Protein AF-A0A0B1SL90-F1 (afdb_monomer)

pLDDT: mean 96.14, std 2.33, range [87.25, 98.69]

Mean predicted aligned error: 3.22 Å

Solvent-accessible surface area (backbone atoms only — not comparable to full-atom values): 6788 Å² total; per-residue (Å²): 141,87,86,86,74,75,87,79,82,75,53,73,67,56,33,58,52,51,54,52,52,52,50,61,54,34,48,80,72,73,51,75,90,78,56,68,66,58,25,56,49,57,62,56,42,68,78,49,56,69,60,53,48,61,57,31,48,80,72,76,42,83,84,81,89,86,87,86,88,77,60,79,95,44,47,70,59,49,59,52,49,52,42,51,48,53,50,50,50,41,50,75,72,64,50,88,66,90,70,92,68,84,86,132

Foldseek 3Di:
DDDDQDDDDDDPVRRVVVVVVVVVVCVVVVHDDPDNVVNVVVVVCVVVVVVVQVVCVVVVHHDDDDDDDDDPVCVVVCLVVVLVVVQVVCVVVPNPDGDDRDDD

InterPro domains:
  IPR004113 FAD-binding oxidoreductase/transferase, type 4, C-terminal [PF02913] (2-90)
  IPR016164 FAD-linked oxidase-like, C-terminal [SSF55103] (6-89)
  IPR025650 Alkyldihydroxyacetonephosphate synthase [PTHR46568] (1-104)

Sequence (104 aa):
MCAATCVFEGTAEEVANEERRLYALAENYKGIVGGEENGKYGYRLTFAIAYLRDLGMEYGVLGESFETSVPWDKVLNLCRNVKQLIKRQAKALGVQYPVLSSCR

Structure (mmCIF, N/CA/C/O backbone):
data_AF-A0A0B1SL90-F1
#
_entry.id   AF-A0A0B1SL90-F1
#
loop_
_atom_site.group_PDB
_atom_site.id
_atom_site.type_symbol
_atom_site.label_atom_id
_atom_site.label_alt_id
_atom_site.label_comp_id
_atom_site.label_asym_id
_atom_site.label_entity_id
_atom_site.label_seq_id
_atom_site.pdbx_PDB_ins_code
_atom_site.Cartn_x
_atom_site.Cartn_y
_atom_site.Cartn_z
_atom_site.occupancy
_atom_site.B_iso_or_equiv
_atom_site.auth_seq_id
_atom_site.auth_comp_id
_atom_site.auth_asym_id
_atom_site.auth_atom_id
_atom_site.pdbx_PDB_model_num
ATOM 1 N N . MET A 1 1 ? -9.357 6.257 -4.235 1.00 87.25 1 MET A N 1
ATOM 2 C CA . MET A 1 1 ? -8.072 6.401 -4.946 1.00 87.25 1 MET A CA 1
ATOM 3 C C . MET A 1 1 ? -7.016 5.636 -4.164 1.00 87.25 1 MET A C 1
ATOM 5 O O . MET A 1 1 ? -7.081 5.650 -2.940 1.00 87.25 1 MET A O 1
ATOM 9 N N . CYS A 1 2 ? -6.120 4.931 -4.847 1.00 94.56 2 CYS A N 1
ATOM 10 C CA . CYS A 1 2 ? -4.966 4.234 -4.273 1.00 94.56 2 CYS A CA 1
ATOM 11 C C . CYS A 1 2 ? -3.731 4.559 -5.120 1.00 94.56 2 CYS A C 1
ATOM 13 O O . CYS A 1 2 ? -3.881 4.995 -6.260 1.00 94.56 2 CYS A O 1
ATOM 15 N N . ALA A 1 3 ? -2.540 4.353 -4.565 1.00 95.19 3 ALA A N 1
ATOM 16 C CA . ALA A 1 3 ? -1.276 4.577 -5.253 1.00 95.19 3 ALA A CA 1
ATOM 17 C C . ALA A 1 3 ? -0.397 3.329 -5.144 1.00 95.19 3 ALA A C 1
ATOM 19 O O . ALA A 1 3 ? -0.453 2.623 -4.137 1.00 95.19 3 ALA A O 1
ATOM 20 N N . ALA A 1 4 ? 0.409 3.089 -6.174 1.00 95.88 4 ALA A N 1
ATOM 21 C CA . ALA A 1 4 ? 1.472 2.097 -6.175 1.00 95.88 4 ALA A CA 1
ATOM 22 C C . ALA A 1 4 ? 2.798 2.831 -6.392 1.00 95.88 4 ALA A C 1
ATOM 24 O O . ALA A 1 4 ? 2.929 3.605 -7.338 1.00 95.88 4 ALA A O 1
ATOM 25 N N . THR A 1 5 ? 3.756 2.621 -5.494 1.00 95.94 5 THR A N 1
ATOM 26 C CA . THR A 1 5 ? 5.133 3.095 -5.660 1.00 95.94 5 THR A CA 1
ATOM 27 C C . THR A 1 5 ? 5.962 1.958 -6.230 1.00 95.94 5 THR A C 1
ATOM 29 O O . THR A 1 5 ? 5.944 0.860 -5.676 1.00 95.94 5 THR A O 1
ATOM 32 N N . CYS A 1 6 ? 6.685 2.219 -7.314 1.00 95.19 6 CYS A N 1
ATOM 33 C CA . CYS A 1 6 ? 7.485 1.220 -8.014 1.00 95.19 6 CYS A CA 1
ATOM 34 C C . CYS A 1 6 ? 8.955 1.640 -8.010 1.00 95.19 6 CYS A C 1
ATOM 36 O O . CYS A 1 6 ? 9.260 2.823 -8.156 1.00 95.19 6 CYS A O 1
ATOM 38 N N . VAL A 1 7 ? 9.846 0.666 -7.847 1.00 95.94 7 VAL A N 1
ATOM 39 C CA . VAL A 1 7 ? 11.289 0.799 -8.060 1.00 95.94 7 VAL A CA 1
ATOM 40 C C . VAL A 1 7 ? 11.685 -0.223 -9.108 1.00 95.94 7 VAL A C 1
ATOM 42 O O . VAL A 1 7 ? 11.227 -1.365 -9.076 1.00 95.94 7 VAL A O 1
ATOM 45 N N . PHE A 1 8 ? 12.518 0.223 -10.037 1.00 96.25 8 PHE A N 1
ATOM 46 C CA . PHE A 1 8 ? 13.085 -0.582 -11.103 1.00 96.25 8 PHE A CA 1
ATOM 47 C C . PHE A 1 8 ? 14.603 -0.549 -10.940 1.00 96.25 8 PHE A C 1
ATOM 49 O O . PHE A 1 8 ? 15.186 0.524 -10.790 1.00 96.25 8 PHE A O 1
ATOM 56 N N . GLU A 1 9 ? 15.233 -1.718 -10.957 1.00 97.00 9 GLU A N 1
ATOM 57 C CA . GLU A 1 9 ? 16.675 -1.882 -10.778 1.00 97.00 9 GLU A CA 1
ATOM 58 C C . GLU A 1 9 ? 17.197 -2.843 -11.848 1.00 97.00 9 GLU A C 1
ATOM 60 O O . GLU A 1 9 ? 16.535 -3.827 -12.179 1.00 97.00 9 GLU A O 1
ATOM 65 N N . GLY A 1 10 ? 18.367 -2.542 -12.412 1.00 97.88 1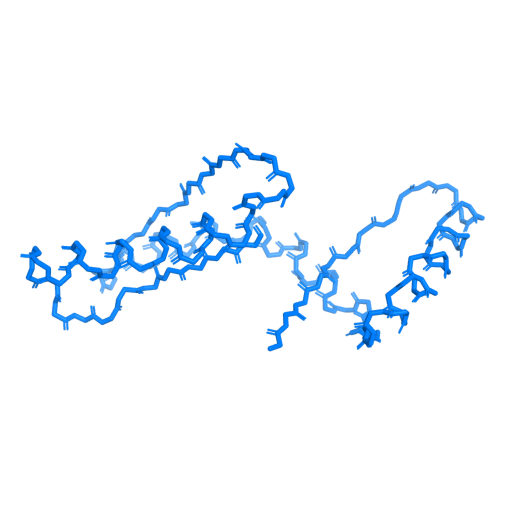0 GLY A N 1
ATOM 66 C CA . GLY A 1 10 ? 18.951 -3.280 -13.531 1.00 97.88 10 GLY A CA 1
ATOM 67 C C . GLY A 1 10 ? 19.790 -2.369 -14.423 1.00 97.88 10 GLY A C 1
ATOM 68 O O . GLY A 1 10 ? 20.192 -1.275 -14.019 1.00 97.88 10 GLY A O 1
ATOM 69 N N . THR A 1 11 ? 20.051 -2.805 -15.651 1.00 98.44 11 THR A N 1
ATOM 70 C CA . THR A 1 11 ? 20.636 -1.938 -16.681 1.00 98.44 11 THR A CA 1
ATOM 71 C C . THR A 1 11 ? 19.641 -0.860 -17.119 1.00 98.44 11 THR A C 1
ATOM 73 O O . THR A 1 11 ? 18.426 -1.011 -16.987 1.00 98.44 11 THR A O 1
ATOM 76 N N . ALA A 1 12 ? 20.146 0.239 -17.686 1.00 98.06 12 ALA A N 1
ATOM 77 C CA . ALA A 1 12 ? 19.292 1.325 -18.172 1.00 98.06 12 ALA A CA 1
ATOM 78 C C . ALA A 1 12 ? 18.267 0.852 -19.223 1.00 98.06 12 ALA A C 1
ATOM 80 O O . ALA A 1 12 ? 17.139 1.340 -19.250 1.00 98.06 12 ALA A O 1
ATOM 81 N N . GLU A 1 13 ? 18.645 -0.114 -20.065 1.00 98.25 13 GLU A N 1
ATOM 82 C CA . GLU A 1 13 ? 17.760 -0.682 -21.083 1.00 98.25 13 GLU A CA 1
ATOM 83 C C . GLU A 1 13 ? 16.648 -1.541 -20.463 1.00 98.25 13 GLU A C 1
ATOM 85 O O . GLU A 1 13 ? 15.480 -1.382 -20.825 1.00 98.25 13 GLU A O 1
ATOM 90 N N . GLU A 1 14 ? 16.982 -2.399 -19.493 1.00 98.12 14 GLU A N 1
ATOM 91 C CA . GLU A 1 14 ? 16.002 -3.222 -18.770 1.00 98.12 14 GLU A CA 1
ATOM 92 C C . GLU A 1 14 ? 14.995 -2.352 -18.018 1.00 98.12 14 GLU A C 1
ATOM 94 O O . GLU A 1 14 ? 13.789 -2.541 -18.171 1.00 98.12 14 GLU A O 1
ATOM 99 N N . VAL A 1 15 ? 15.480 -1.355 -17.271 1.00 98.19 15 VAL A N 1
ATOM 100 C CA . VAL A 1 15 ? 14.631 -0.422 -16.519 1.00 98.19 15 VAL A CA 1
ATOM 101 C C . VAL A 1 15 ? 13.674 0.317 -17.454 1.00 98.19 15 VAL A C 1
ATOM 103 O O . VAL A 1 15 ? 12.467 0.312 -17.218 1.00 98.19 15 VAL A O 1
ATOM 106 N N . ALA A 1 16 ? 14.177 0.884 -18.556 1.00 97.62 16 ALA A N 1
ATOM 107 C CA . ALA A 1 16 ? 13.342 1.605 -19.516 1.00 97.62 16 ALA A CA 1
ATOM 108 C C . ALA A 1 16 ? 12.295 0.699 -20.189 1.00 97.62 16 ALA A C 1
ATOM 110 O O . ALA A 1 16 ? 11.210 1.155 -20.563 1.00 97.62 16 ALA A O 1
ATOM 111 N N . ASN A 1 17 ? 12.611 -0.584 -20.383 1.00 97.94 17 ASN A N 1
ATOM 112 C CA . ASN A 1 17 ? 11.680 -1.548 -20.955 1.00 97.94 17 ASN A CA 1
ATOM 113 C C . ASN A 1 17 ? 10.591 -1.966 -19.954 1.00 97.94 17 ASN A C 1
ATOM 115 O O . ASN A 1 17 ? 9.410 -1.964 -20.309 1.00 97.94 17 ASN A O 1
ATOM 119 N N . GLU A 1 18 ? 10.961 -2.280 -18.712 1.00 97.81 18 GLU A N 1
ATOM 120 C CA . GLU A 1 18 ? 10.019 -2.703 -17.669 1.00 97.81 18 GLU A CA 1
ATOM 121 C C . GLU A 1 18 ? 9.111 -1.562 -17.192 1.00 97.81 18 GLU A C 1
ATOM 123 O O . GLU A 1 18 ? 7.909 -1.770 -17.021 1.00 97.81 18 GLU A O 1
ATOM 128 N N . GLU A 1 19 ? 9.628 -0.335 -17.081 1.00 96.94 19 GLU A N 1
ATOM 129 C CA . GLU A 1 19 ? 8.817 0.848 -16.768 1.00 96.94 19 GLU A CA 1
ATOM 130 C C . GLU A 1 19 ? 7.720 1.061 -17.822 1.00 96.94 19 GLU A C 1
ATOM 132 O O . GLU A 1 19 ? 6.535 1.182 -17.493 1.00 96.94 19 GLU A O 1
ATOM 137 N N . ARG A 1 20 ? 8.088 1.007 -19.110 1.00 96.88 20 ARG A N 1
ATOM 138 C CA . ARG A 1 20 ? 7.137 1.147 -20.223 1.00 96.88 20 ARG A CA 1
ATOM 139 C C . ARG A 1 20 ? 6.062 0.061 -20.196 1.00 96.88 20 ARG A C 1
ATOM 141 O O . ARG A 1 20 ? 4.888 0.356 -20.419 1.00 96.88 20 ARG A O 1
ATOM 148 N N . ARG A 1 21 ? 6.451 -1.191 -19.929 1.00 97.38 21 ARG A N 1
ATOM 149 C CA . ARG A 1 21 ? 5.519 -2.327 -19.822 1.00 97.38 21 ARG A CA 1
ATOM 150 C C . ARG A 1 21 ? 4.543 -2.143 -18.666 1.00 97.38 21 ARG A C 1
ATOM 152 O O . ARG A 1 21 ? 3.344 -2.354 -18.853 1.00 97.38 21 ARG A O 1
ATOM 159 N N . LEU A 1 22 ? 5.031 -1.725 -17.498 1.00 96.69 22 LEU A N 1
ATOM 160 C CA . LEU A 1 22 ? 4.183 -1.517 -16.329 1.00 96.69 22 LEU A CA 1
ATOM 161 C C . LEU A 1 22 ? 3.182 -0.377 -16.549 1.00 96.69 22 LEU A C 1
ATOM 163 O O . LEU A 1 22 ? 2.013 -0.530 -16.201 1.00 96.69 22 LEU A O 1
ATOM 167 N N . TYR A 1 23 ? 3.602 0.739 -17.151 1.00 95.75 23 TYR A N 1
ATOM 168 C CA . TYR A 1 23 ? 2.698 1.858 -17.437 1.00 95.75 23 TYR A CA 1
ATOM 169 C C . TYR A 1 23 ? 1.621 1.490 -18.457 1.00 95.75 23 TYR A C 1
ATOM 171 O O . TYR A 1 23 ? 0.447 1.754 -18.205 1.00 95.75 23 TYR A O 1
ATOM 179 N N . ALA A 1 24 ? 1.978 0.782 -19.533 1.00 96.44 24 ALA A N 1
ATOM 180 C CA . ALA A 1 24 ? 0.994 0.274 -20.489 1.00 96.44 24 ALA A CA 1
ATOM 181 C C . ALA A 1 24 ? -0.014 -0.686 -19.825 1.00 96.44 24 ALA A C 1
ATOM 183 O O . ALA A 1 24 ? -1.210 -0.653 -20.116 1.00 96.44 24 ALA A O 1
ATOM 184 N N . LEU A 1 25 ? 0.440 -1.529 -18.888 1.00 97.12 25 LEU A N 1
ATOM 185 C CA . LEU A 1 25 ? -0.458 -2.373 -18.102 1.00 97.12 25 LEU A CA 1
ATOM 186 C C . LEU A 1 25 ? -1.372 -1.535 -17.199 1.00 97.12 25 LEU A C 1
ATOM 188 O O . LEU A 1 25 ? -2.568 -1.808 -17.133 1.00 97.12 25 LEU A O 1
ATOM 192 N N . ALA A 1 26 ? -0.831 -0.52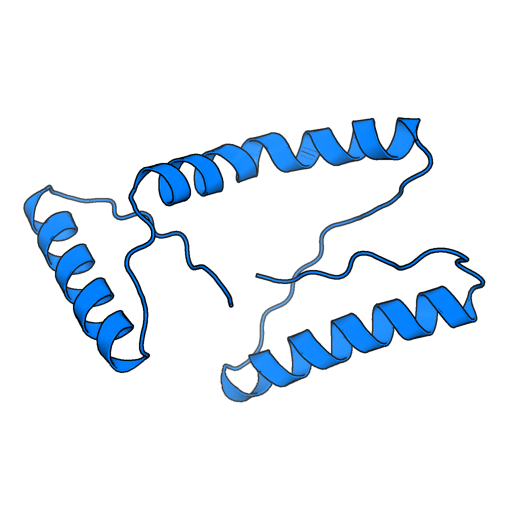7 -16.514 1.00 96.50 26 ALA A N 1
ATOM 193 C CA . ALA A 1 26 ? -1.588 0.339 -15.618 1.00 96.50 26 ALA A CA 1
ATOM 194 C C . ALA A 1 26 ? -2.693 1.113 -16.357 1.00 96.50 26 ALA A C 1
ATOM 196 O O . ALA A 1 26 ? -3.799 1.238 -15.827 1.00 96.50 26 ALA A O 1
ATOM 197 N N . GLU A 1 27 ? -2.442 1.566 -17.588 1.00 95.81 27 GLU A N 1
ATOM 198 C CA . GLU A 1 27 ? -3.441 2.231 -18.439 1.00 95.81 27 GLU A CA 1
ATOM 199 C C . GLU A 1 27 ? -4.681 1.357 -18.683 1.00 95.81 27 GLU A C 1
ATOM 201 O O . GLU A 1 27 ? -5.807 1.854 -18.589 1.00 95.81 27 GLU A O 1
ATOM 206 N N . ASN A 1 28 ? -4.511 0.039 -18.862 1.00 97.62 28 ASN A N 1
ATOM 207 C CA . ASN A 1 28 ? -5.635 -0.901 -19.004 1.00 97.62 28 ASN A CA 1
ATOM 208 C C . ASN A 1 28 ? -6.563 -0.912 -17.774 1.00 97.62 28 ASN A C 1
ATOM 210 O O . ASN A 1 28 ? -7.746 -1.239 -17.883 1.00 97.62 28 ASN A O 1
ATOM 214 N N . TYR A 1 29 ? -6.045 -0.519 -16.608 1.00 96.62 29 TYR A N 1
ATOM 215 C CA . TYR A 1 29 ? -6.785 -0.397 -15.351 1.00 96.62 29 TYR A CA 1
ATOM 216 C C . TYR A 1 29 ? -7.065 1.062 -14.959 1.00 96.62 29 TYR A C 1
ATOM 218 O O . TYR A 1 29 ? -7.420 1.330 -13.810 1.00 96.62 29 TYR A O 1
ATOM 226 N N . LYS A 1 30 ? -6.959 2.006 -15.910 1.00 96.56 30 LYS A N 1
ATOM 227 C CA . LYS A 1 30 ? -7.164 3.454 -15.706 1.00 96.56 30 LYS A CA 1
ATOM 228 C C . LYS A 1 30 ? -6.186 4.068 -14.693 1.00 96.56 30 LYS A C 1
ATOM 230 O O . LYS A 1 30 ? -6.532 5.016 -13.985 1.00 96.56 30 LYS A O 1
ATOM 235 N N . GLY A 1 31 ? -4.985 3.502 -14.597 1.00 96.06 31 GLY A N 1
ATOM 236 C CA . GLY A 1 31 ? -3.882 4.056 -13.822 1.00 96.06 31 GLY A CA 1
ATOM 237 C C . GLY A 1 31 ? -3.389 5.376 -14.412 1.00 96.06 31 GLY A C 1
ATOM 238 O O . GLY A 1 31 ? -3.482 5.607 -15.615 1.00 96.06 31 GLY A O 1
ATOM 239 N N . ILE A 1 32 ? -2.870 6.247 -13.548 1.00 95.06 32 ILE A N 1
ATOM 240 C CA . ILE A 1 32 ? -2.292 7.542 -13.921 1.00 95.06 32 ILE A CA 1
ATOM 241 C C . ILE A 1 32 ? -0.879 7.598 -13.345 1.00 95.06 32 ILE A C 1
ATOM 243 O O . ILE A 1 32 ? -0.670 7.218 -12.189 1.00 95.06 32 ILE A O 1
ATOM 247 N N . VAL A 1 33 ? 0.084 8.074 -14.137 1.00 94.00 33 VAL A N 1
ATOM 248 C CA . VAL A 1 33 ? 1.477 8.227 -13.700 1.00 94.00 33 VAL A CA 1
ATOM 249 C C . VAL A 1 33 ? 1.557 9.298 -12.612 1.00 94.00 33 VAL A C 1
ATOM 251 O O . VAL A 1 33 ? 1.259 10.468 -12.841 1.00 94.00 33 VAL A O 1
ATOM 254 N N . GLY A 1 34 ? 1.959 8.878 -11.411 1.00 92.94 34 GLY A N 1
ATOM 255 C CA . GLY A 1 34 ? 2.047 9.737 -10.227 1.00 92.94 34 GLY A CA 1
ATOM 256 C C . GLY A 1 34 ? 3.348 10.535 -10.102 1.00 92.94 34 GLY A C 1
ATOM 257 O O . GLY A 1 34 ? 3.466 11.333 -9.178 1.00 92.94 34 GLY A O 1
ATOM 258 N N . GLY A 1 35 ? 4.317 10.335 -10.998 1.00 93.75 35 GLY A N 1
ATOM 259 C CA . GLY A 1 35 ? 5.621 11.004 -10.971 1.00 93.75 35 GLY A CA 1
ATOM 260 C C . GLY A 1 35 ? 6.652 10.346 -10.042 1.00 93.75 35 GLY A C 1
ATOM 261 O O . GLY A 1 35 ? 6.324 9.801 -8.987 1.00 93.75 35 GLY A O 1
ATOM 262 N N . GLU A 1 36 ? 7.922 10.427 -10.443 1.00 94.81 36 GLU A N 1
ATOM 263 C CA . GLU A 1 36 ? 9.064 9.766 -9.793 1.00 94.81 36 GLU A CA 1
ATOM 264 C C . GLU A 1 36 ? 9.291 10.227 -8.342 1.00 94.81 36 GLU A C 1
ATOM 266 O O . GLU A 1 36 ? 9.600 9.415 -7.468 1.00 94.81 36 GLU A O 1
ATOM 271 N N . GLU A 1 37 ? 9.091 11.516 -8.058 1.00 95.25 37 GLU A N 1
ATOM 272 C CA . GLU A 1 37 ? 9.325 12.093 -6.727 1.00 95.25 37 GLU A CA 1
ATOM 273 C C . GLU A 1 37 ? 8.443 11.450 -5.647 1.00 95.25 37 GLU A C 1
ATOM 275 O O . GLU A 1 37 ? 8.916 11.170 -4.543 1.00 95.25 37 GLU A O 1
ATOM 280 N N . ASN A 1 38 ? 7.191 11.118 -5.979 1.00 93.12 38 ASN A N 1
ATOM 281 C CA . ASN A 1 38 ? 6.298 10.393 -5.072 1.00 93.12 38 ASN A CA 1
ATOM 282 C C . ASN A 1 38 ? 6.804 8.968 -4.799 1.00 93.12 38 ASN A C 1
ATOM 284 O O . ASN A 1 38 ? 6.727 8.492 -3.664 1.00 93.12 38 ASN A O 1
ATOM 288 N N . GLY A 1 39 ? 7.366 8.308 -5.817 1.00 92.88 39 GLY A N 1
ATOM 289 C CA . GLY A 1 39 ? 8.025 7.010 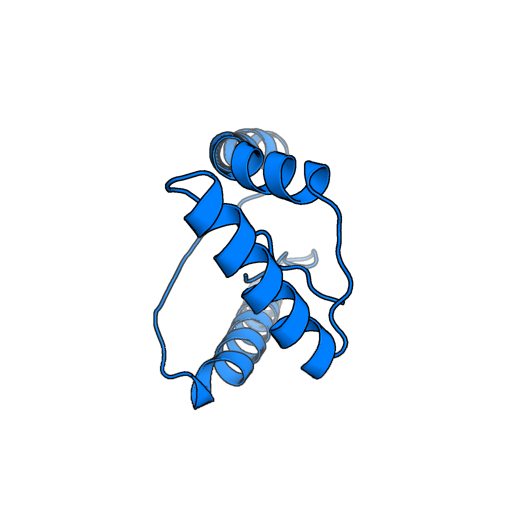-5.678 1.00 92.88 39 GLY A CA 1
ATOM 290 C C . GLY A 1 39 ? 9.214 7.092 -4.722 1.00 92.88 39 GLY A C 1
ATOM 291 O O . GLY A 1 39 ? 9.214 6.434 -3.681 1.00 92.88 39 GLY A O 1
ATOM 292 N N . LYS A 1 40 ? 10.184 7.967 -5.012 1.00 93.69 40 LYS A N 1
ATOM 293 C CA . LYS A 1 40 ? 11.376 8.181 -4.170 1.00 93.69 40 LYS A CA 1
ATOM 294 C C . LYS A 1 40 ? 11.013 8.506 -2.725 1.00 93.69 40 LYS A C 1
ATOM 296 O O . LYS A 1 40 ? 11.615 7.957 -1.802 1.00 93.69 40 LYS A O 1
ATOM 301 N N . TYR A 1 41 ? 10.037 9.390 -2.517 1.00 92.31 41 TYR A N 1
ATOM 302 C CA . TYR A 1 41 ? 9.588 9.761 -1.179 1.00 92.31 41 TYR A CA 1
ATOM 303 C C . TYR A 1 41 ? 8.987 8.565 -0.431 1.00 92.31 41 TYR A C 1
ATOM 305 O O . TYR A 1 41 ? 9.370 8.307 0.710 1.00 92.31 41 TYR A O 1
ATOM 313 N N . GLY A 1 42 ? 8.112 7.790 -1.082 1.00 90.75 42 GLY A N 1
ATOM 314 C CA . GLY A 1 42 ? 7.506 6.593 -0.494 1.00 90.75 42 GLY A CA 1
ATOM 315 C C . GLY A 1 42 ? 8.536 5.549 -0.055 1.00 90.75 42 GLY A C 1
ATOM 316 O O . GLY A 1 42 ? 8.431 5.018 1.051 1.00 90.75 42 GLY A O 1
ATOM 317 N N . TYR A 1 43 ? 9.568 5.311 -0.870 1.00 92.00 43 TYR A N 1
ATOM 318 C CA . TYR A 1 43 ? 10.666 4.404 -0.520 1.00 92.00 43 TYR A CA 1
ATOM 319 C C . TYR A 1 43 ? 11.545 4.940 0.610 1.00 92.00 43 TYR A C 1
ATOM 321 O O . TYR A 1 43 ? 11.932 4.185 1.489 1.00 92.00 43 TYR A O 1
ATOM 329 N N . ARG A 1 44 ? 11.839 6.242 0.659 1.00 90.81 44 ARG A N 1
ATOM 330 C CA . ARG A 1 44 ? 12.590 6.816 1.792 1.00 90.81 44 ARG A CA 1
ATOM 331 C C . ARG A 1 44 ? 11.805 6.724 3.099 1.00 90.81 44 ARG A C 1
ATOM 333 O O . ARG A 1 44 ? 12.382 6.464 4.153 1.00 90.81 44 ARG A O 1
ATOM 340 N N . LEU A 1 45 ? 10.487 6.900 3.029 1.00 92.25 45 LEU A N 1
ATOM 341 C CA . LEU A 1 45 ? 9.606 6.885 4.190 1.00 92.25 45 LEU A CA 1
ATOM 342 C C . LEU A 1 45 ? 9.600 5.524 4.910 1.00 92.25 45 LEU A C 1
ATOM 344 O O . LEU A 1 45 ? 9.370 5.492 6.117 1.00 92.25 45 LEU A O 1
ATOM 348 N N . THR A 1 46 ? 9.927 4.410 4.240 1.00 91.56 46 THR A N 1
ATOM 349 C CA . THR A 1 46 ? 10.007 3.089 4.898 1.00 91.56 46 THR A CA 1
ATOM 350 C C . THR A 1 46 ? 11.018 3.056 6.037 1.00 91.56 46 THR A C 1
ATOM 352 O O . THR A 1 46 ? 10.774 2.384 7.034 1.00 91.56 46 THR A O 1
ATOM 355 N N . PHE A 1 47 ? 12.111 3.814 5.924 1.00 89.81 47 PHE A N 1
ATOM 356 C CA . PHE A 1 47 ? 13.145 3.901 6.956 1.00 89.81 47 PHE A CA 1
ATOM 357 C C . PHE A 1 47 ? 12.783 4.874 8.083 1.00 89.81 47 PHE A C 1
ATOM 359 O O . PHE A 1 47 ? 13.349 4.794 9.168 1.00 89.81 47 PHE A O 1
ATOM 366 N N . ALA A 1 48 ? 11.833 5.783 7.844 1.00 90.94 48 ALA A N 1
ATOM 367 C CA . ALA A 1 48 ? 11.438 6.811 8.801 1.00 90.94 48 ALA A CA 1
ATOM 368 C C . ALA A 1 48 ? 10.169 6.456 9.598 1.00 90.94 48 ALA A C 1
ATOM 370 O O . ALA A 1 48 ? 9.998 6.946 10.711 1.00 90.94 48 ALA A O 1
ATOM 371 N N . ILE A 1 49 ? 9.284 5.596 9.071 1.00 92.56 49 ILE A N 1
ATOM 372 C CA . ILE A 1 49 ? 7.989 5.275 9.707 1.00 92.56 49 ILE A CA 1
ATOM 373 C C . ILE A 1 49 ? 8.146 4.750 11.138 1.00 92.56 49 ILE A C 1
ATOM 375 O O . ILE A 1 49 ? 7.316 5.070 11.984 1.00 92.56 49 ILE A O 1
ATOM 379 N N . ALA A 1 50 ? 9.201 3.987 11.433 1.00 93.81 50 ALA A N 1
ATOM 380 C CA . ALA A 1 50 ? 9.419 3.438 12.772 1.00 93.81 50 ALA A CA 1
ATOM 381 C C . ALA A 1 50 ? 9.545 4.532 13.850 1.00 93.81 50 ALA A C 1
ATOM 383 O O . ALA A 1 50 ? 9.003 4.370 14.940 1.00 93.81 50 ALA A O 1
ATOM 384 N N . TYR A 1 51 ? 10.154 5.678 13.526 1.00 94.44 51 TYR A N 1
ATOM 385 C CA . TYR A 1 51 ? 10.317 6.801 14.458 1.00 94.44 51 TYR A CA 1
ATOM 386 C C . TYR A 1 51 ? 8.992 7.490 14.813 1.00 94.44 51 TYR A C 1
ATOM 388 O O . TYR A 1 51 ? 8.889 8.142 15.849 1.00 94.44 51 TYR A O 1
ATOM 396 N N . LEU A 1 52 ? 7.948 7.325 13.991 1.00 94.56 52 LEU A N 1
ATOM 397 C CA . LEU A 1 52 ? 6.618 7.856 14.303 1.00 94.56 52 LEU A CA 1
ATOM 398 C C . LEU A 1 52 ? 5.968 7.138 15.491 1.00 94.56 52 LEU A C 1
ATOM 400 O O . LEU A 1 52 ? 5.052 7.693 16.094 1.00 94.56 52 LEU A O 1
ATOM 404 N N . ARG A 1 53 ? 6.417 5.921 15.827 1.00 95.50 53 ARG A N 1
ATOM 405 C CA . ARG A 1 53 ? 5.915 5.173 16.984 1.00 95.50 53 ARG A CA 1
ATOM 406 C C . ARG A 1 53 ? 6.260 5.885 18.284 1.00 95.50 53 ARG A C 1
ATOM 408 O O . ARG A 1 53 ? 5.355 6.171 19.061 1.00 95.50 53 ARG A O 1
ATOM 415 N N . ASP A 1 54 ? 7.538 6.194 18.478 1.00 96.00 54 ASP A N 1
ATOM 416 C CA . ASP A 1 54 ? 8.025 6.847 19.694 1.00 96.00 54 ASP A CA 1
ATOM 417 C C . ASP A 1 54 ? 7.377 8.224 19.846 1.00 96.00 54 ASP A C 1
ATOM 419 O O . ASP A 1 54 ? 6.824 8.532 20.899 1.00 96.00 54 ASP A O 1
ATOM 423 N N . LEU A 1 55 ? 7.307 8.987 18.747 1.00 96.25 55 LEU A N 1
ATOM 424 C CA . LEU A 1 55 ? 6.564 10.245 18.705 1.00 96.25 55 LEU A CA 1
ATOM 425 C C . LEU A 1 55 ? 5.096 10.046 19.109 1.00 96.25 55 LEU A C 1
ATOM 427 O O . LEU A 1 55 ? 4.581 10.786 19.933 1.00 96.25 55 LEU A O 1
ATOM 431 N N . GLY A 1 56 ? 4.401 9.050 18.553 1.00 96.06 56 GLY A N 1
ATOM 432 C CA . GLY A 1 56 ? 3.006 8.768 18.897 1.00 96.06 56 GLY A CA 1
ATOM 433 C C . GLY A 1 56 ? 2.810 8.468 20.385 1.00 96.06 56 GLY A C 1
ATOM 434 O O . GLY A 1 56 ? 1.853 8.958 20.990 1.00 96.06 56 GLY A O 1
ATOM 435 N N . MET A 1 57 ? 3.740 7.727 20.989 1.00 96.19 57 MET A N 1
ATOM 436 C CA . MET A 1 57 ? 3.698 7.375 22.408 1.00 96.19 57 MET A CA 1
ATOM 437 C C . MET A 1 57 ? 3.807 8.598 23.324 1.00 96.19 57 MET A C 1
ATOM 439 O O . MET A 1 57 ? 3.125 8.628 24.350 1.00 96.19 57 MET A O 1
ATOM 443 N N . GLU A 1 58 ? 4.563 9.630 22.937 1.00 97.75 58 GLU A N 1
ATOM 444 C CA . GLU A 1 58 ? 4.623 10.908 23.671 1.00 97.75 58 GLU A CA 1
ATOM 445 C C . GLU A 1 58 ? 3.251 11.601 23.766 1.00 97.75 58 GLU A C 1
ATOM 447 O O . GLU A 1 58 ? 2.987 12.326 24.725 1.00 97.75 58 GLU A O 1
ATOM 452 N N . TYR A 1 59 ? 2.345 11.330 22.818 1.00 96.31 59 TYR A N 1
ATOM 453 C CA . TYR A 1 59 ? 0.982 11.875 22.776 1.00 96.31 59 TYR A CA 1
ATOM 454 C C . TYR A 1 59 ? -0.098 10.840 23.136 1.00 96.31 59 TYR A C 1
ATOM 456 O O . TYR A 1 59 ? -1.277 11.041 22.836 1.00 96.31 59 TYR A O 1
ATOM 464 N N . GLY A 1 60 ? 0.274 9.722 23.769 1.00 94.88 60 GLY A N 1
ATOM 465 C CA . GLY A 1 60 ? -0.675 8.685 24.192 1.00 94.88 60 GLY A CA 1
ATOM 466 C C . GLY A 1 60 ? -1.298 7.887 23.039 1.00 94.88 60 GLY A C 1
ATOM 467 O O . GLY A 1 60 ? -2.342 7.258 23.217 1.00 94.88 60 GLY A O 1
ATOM 468 N N . VAL A 1 61 ? -0.677 7.902 21.857 1.00 96.00 61 VAL A N 1
ATOM 469 C CA . VAL A 1 61 ? -1.085 7.105 20.698 1.00 96.00 61 VAL A CA 1
ATOM 470 C C . VAL A 1 61 ? -0.242 5.837 20.638 1.00 96.00 61 VAL A C 1
ATOM 472 O O . VAL A 1 61 ? 0.981 5.885 20.557 1.00 96.00 61 VAL A O 1
ATOM 475 N N . LEU A 1 62 ? -0.913 4.688 20.628 1.00 94.81 62 LEU A N 1
ATOM 476 C CA . LEU A 1 62 ? -0.285 3.383 20.447 1.00 94.81 62 LEU A CA 1
ATOM 477 C C . LEU A 1 62 ? -0.709 2.794 19.103 1.00 94.81 62 LEU A C 1
ATOM 479 O O . LEU A 1 62 ? -1.866 2.904 18.692 1.00 94.81 62 LEU A O 1
ATOM 483 N N . GLY A 1 63 ? 0.231 2.146 18.428 1.00 95.00 63 GLY A N 1
ATOM 484 C CA . GLY A 1 63 ? 0.006 1.502 17.144 1.00 95.00 63 GLY A CA 1
ATOM 485 C C . GLY A 1 63 ? 1.102 0.492 16.846 1.00 95.00 63 GLY A C 1
ATOM 486 O O . GLY A 1 63 ? 2.219 0.612 17.343 1.00 95.00 63 GLY A O 1
ATOM 487 N N . GLU A 1 64 ? 0.769 -0.507 16.037 1.00 96.25 64 GLU A N 1
ATOM 488 C CA . GLU A 1 64 ? 1.694 -1.562 15.639 1.00 96.25 64 GLU A CA 1
ATOM 489 C C . GLU A 1 64 ? 1.421 -1.971 14.188 1.00 96.25 64 GLU A C 1
ATOM 491 O O . GLU A 1 64 ? 0.273 -1.923 13.729 1.00 96.25 64 GLU A O 1
ATOM 496 N N . SER A 1 65 ? 2.470 -2.352 13.458 1.00 97.19 65 SER A N 1
ATOM 497 C CA . SER A 1 65 ? 2.325 -2.972 12.139 1.00 97.19 65 SER A CA 1
ATOM 498 C C . SER A 1 65 ? 2.199 -4.484 12.273 1.00 97.19 65 SER A C 1
ATOM 500 O O . SER A 1 65 ? 2.817 -5.084 13.144 1.00 97.19 65 SER A O 1
ATOM 502 N N . PHE A 1 66 ? 1.430 -5.097 11.381 1.00 98.25 66 PHE A N 1
ATOM 503 C CA . PHE A 1 66 ? 1.327 -6.546 11.261 1.00 98.25 66 PHE A CA 1
ATOM 504 C C . PHE A 1 66 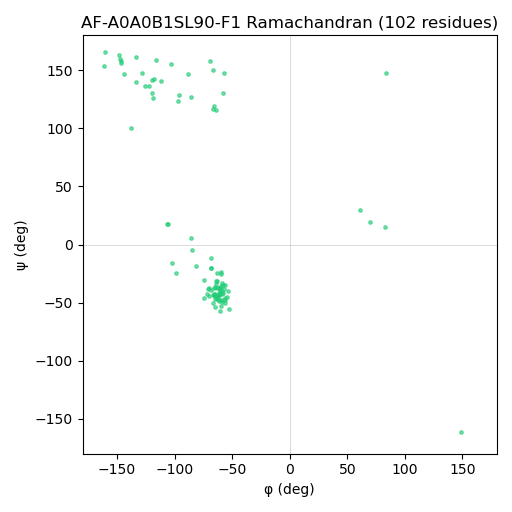? 1.058 -6.928 9.802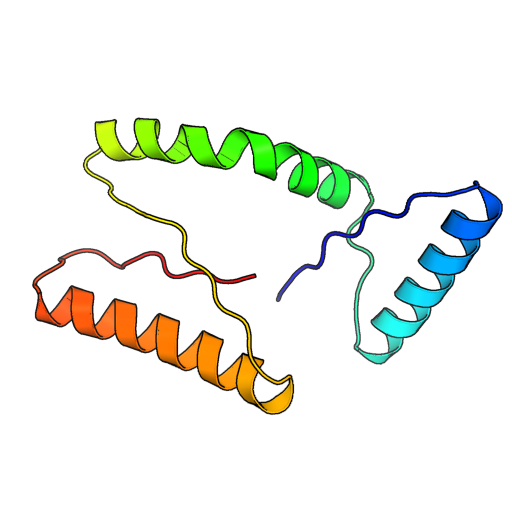 1.00 98.25 66 PHE A C 1
ATOM 506 O O . PHE A 1 66 ? 0.614 -6.102 8.996 1.00 98.25 66 PHE A O 1
ATOM 513 N N . GLU A 1 67 ? 1.289 -8.194 9.477 1.00 98.44 67 GLU A N 1
ATOM 514 C CA . GLU A 1 67 ? 1.338 -8.685 8.107 1.00 98.44 67 GLU A CA 1
ATOM 515 C C . GLU A 1 67 ? 0.829 -10.126 7.984 1.00 98.44 67 GLU A C 1
ATOM 517 O O . GLU A 1 67 ? 0.743 -10.881 8.952 1.00 98.44 67 GLU A O 1
ATOM 522 N N . THR A 1 68 ? 0.436 -10.504 6.768 1.00 98.38 68 THR A N 1
ATOM 523 C CA . THR A 1 68 ? 0.028 -11.868 6.418 1.00 98.38 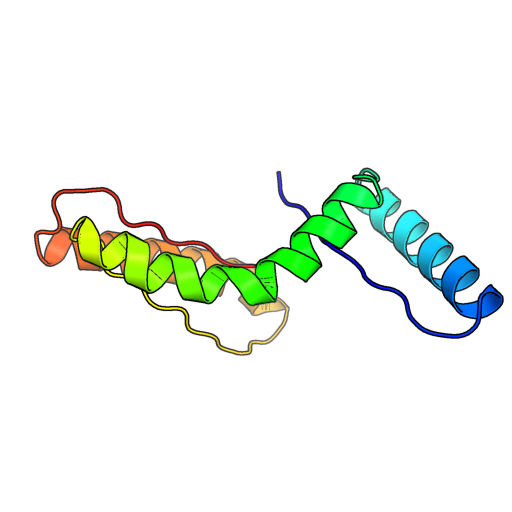68 THR A CA 1
ATOM 524 C C . THR A 1 68 ? 0.102 -12.063 4.901 1.00 98.38 68 THR A C 1
ATOM 526 O O . THR A 1 68 ? 0.175 -11.086 4.154 1.00 98.38 68 THR A O 1
ATOM 529 N N . SER A 1 69 ? 0.053 -13.310 4.433 1.00 98.38 69 SER A N 1
ATOM 530 C CA . SER A 1 69 ? -0.024 -13.664 3.013 1.00 98.38 69 SER A CA 1
ATOM 531 C C . SER A 1 69 ? -1.318 -14.424 2.720 1.00 98.38 69 SER A C 1
ATOM 533 O O . SER A 1 69 ? -1.787 -15.221 3.533 1.00 98.38 69 SER A O 1
ATOM 535 N N . VAL A 1 70 ? -1.925 -14.167 1.556 1.00 98.31 70 VAL A N 1
ATOM 536 C CA . VAL A 1 70 ? -3.180 -14.810 1.137 1.00 98.31 70 VAL A CA 1
ATOM 537 C C . VAL A 1 70 ? -3.250 -15.033 -0.371 1.00 98.31 70 VAL A C 1
ATOM 539 O O . VAL A 1 70 ? -2.593 -14.315 -1.124 1.00 98.31 70 VAL A O 1
ATOM 542 N N . PRO A 1 71 ? -4.092 -15.976 -0.834 1.00 98.69 71 PRO A N 1
ATOM 543 C CA . PRO A 1 71 ? -4.436 -16.090 -2.247 1.00 98.69 71 PRO A CA 1
ATOM 544 C C . PRO A 1 71 ? -5.044 -14.796 -2.813 1.00 98.69 71 PRO A C 1
ATOM 546 O O . PRO A 1 71 ? -5.775 -14.082 -2.119 1.00 98.69 71 PRO A O 1
ATOM 549 N N . TRP A 1 72 ? -4.789 -14.525 -4.098 1.00 98.50 72 TRP A N 1
ATOM 550 C CA . TRP A 1 72 ? -5.246 -13.315 -4.798 1.00 98.50 72 TRP A CA 1
ATOM 551 C C . TRP A 1 7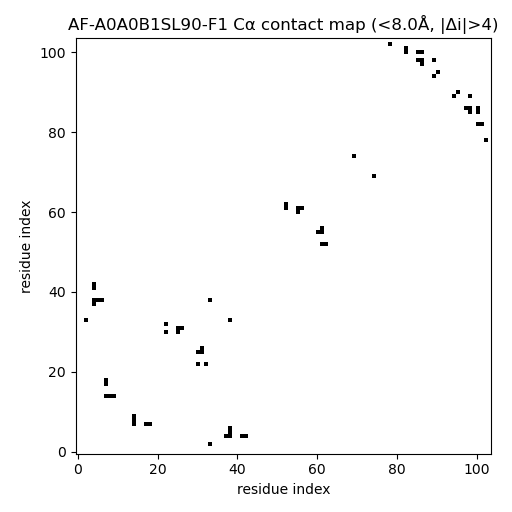2 ? -6.758 -13.076 -4.692 1.00 98.50 72 TRP A C 1
ATOM 553 O O . TRP A 1 72 ? -7.191 -11.947 -4.457 1.00 98.50 72 TRP A O 1
ATOM 563 N N . ASP A 1 73 ? -7.569 -14.133 -4.784 1.00 98.56 73 ASP A N 1
ATOM 564 C CA . ASP A 1 73 ? -9.033 -14.051 -4.704 1.00 98.56 73 ASP A CA 1
ATOM 565 C C . ASP A 1 73 ? -9.547 -13.669 -3.300 1.00 98.56 73 ASP A C 1
ATOM 567 O O . ASP A 1 73 ? -10.722 -13.329 -3.134 1.00 98.56 73 ASP A O 1
ATOM 571 N N . LYS A 1 74 ? -8.680 -13.692 -2.276 1.00 98.50 74 LYS A N 1
ATOM 572 C CA . LYS A 1 74 ? -9.022 -13.337 -0.890 1.00 98.50 74 LYS A CA 1
ATOM 573 C C . LYS A 1 74 ? -8.560 -11.945 -0.466 1.00 98.50 74 LYS A C 1
ATOM 575 O O . LYS A 1 74 ? -9.091 -11.442 0.526 1.00 98.50 74 LYS A O 1
ATOM 580 N N . VAL A 1 75 ? -7.650 -11.297 -1.201 1.00 98.50 75 VAL A N 1
ATOM 581 C CA . VAL A 1 75 ? -6.995 -10.031 -0.800 1.00 98.50 75 VAL A CA 1
ATOM 582 C C . VAL A 1 75 ? -8.010 -8.953 -0.406 1.00 98.50 75 VAL A C 1
ATOM 584 O O . VAL A 1 75 ? -7.996 -8.460 0.722 1.00 98.50 75 VAL A O 1
ATOM 587 N N . LEU A 1 76 ? -8.958 -8.629 -1.293 1.00 98.19 76 LEU A N 1
ATOM 588 C CA . LEU A 1 76 ? -9.921 -7.545 -1.051 1.00 98.19 76 LEU A CA 1
ATOM 589 C C . LEU A 1 76 ? -10.831 -7.818 0.153 1.00 98.19 76 LEU A C 1
ATOM 591 O O . LEU A 1 76 ? -11.160 -6.900 0.911 1.00 98.19 76 LEU A O 1
ATOM 595 N N . ASN A 1 77 ? -11.235 -9.076 0.338 1.00 98.44 77 ASN A N 1
ATOM 596 C CA . ASN A 1 77 ? -12.089 -9.470 1.453 1.00 98.44 77 ASN A CA 1
ATOM 597 C C . ASN A 1 77 ? -11.320 -9.437 2.773 1.00 98.44 77 ASN A C 1
ATOM 599 O O . ASN A 1 77 ? -11.841 -8.901 3.749 1.00 98.44 77 ASN A O 1
ATOM 603 N N . LEU A 1 78 ? -10.076 -9.921 2.799 1.00 98.62 78 LEU A N 1
ATOM 604 C CA . LEU A 1 78 ? -9.234 -9.843 3.988 1.00 98.62 78 LEU A CA 1
ATOM 605 C C . LEU A 1 78 ? -9.008 -8.387 4.405 1.00 98.62 78 LEU A C 1
ATOM 607 O O . LEU A 1 78 ? -9.321 -8.028 5.540 1.00 98.62 78 LEU A O 1
ATOM 611 N N . CYS A 1 79 ? -8.549 -7.527 3.490 1.00 98.50 79 CYS A N 1
ATOM 612 C CA . CYS A 1 79 ? -8.272 -6.122 3.796 1.00 98.50 79 CYS A CA 1
ATOM 613 C C . CYS A 1 79 ? -9.508 -5.393 4.343 1.00 98.50 79 CYS A C 1
ATOM 615 O O . CYS A 1 79 ? -9.404 -4.619 5.298 1.00 98.50 79 CYS A O 1
ATOM 617 N N . ARG A 1 80 ? -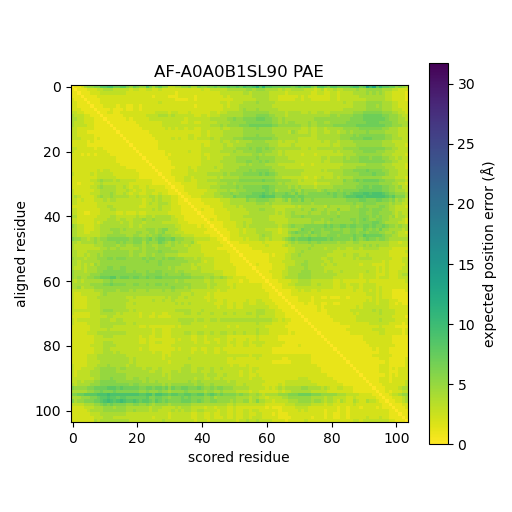10.691 -5.638 3.763 1.00 98.56 80 ARG A N 1
ATOM 618 C CA . ARG A 1 80 ? -11.949 -5.041 4.235 1.00 98.56 80 ARG A CA 1
ATOM 619 C C . ARG A 1 80 ? -12.323 -5.554 5.625 1.00 98.56 80 ARG A C 1
ATOM 621 O O . ARG A 1 80 ? -12.600 -4.751 6.518 1.00 98.56 80 ARG A O 1
ATOM 628 N N . ASN A 1 81 ? -12.313 -6.872 5.808 1.00 98.62 81 ASN A N 1
ATOM 629 C CA . ASN A 1 81 ? -12.819 -7.514 7.016 1.00 98.62 81 ASN A CA 1
ATOM 630 C C . ASN A 1 81 ? -11.910 -7.256 8.221 1.00 98.62 81 ASN A C 1
ATOM 632 O O . ASN A 1 81 ? -12.414 -6.986 9.308 1.00 98.62 81 ASN A O 1
ATOM 636 N N . VAL A 1 82 ? -10.587 -7.251 8.033 1.00 98.69 82 VAL A N 1
ATOM 637 C CA . VAL A 1 82 ? -9.626 -6.931 9.101 1.00 98.69 82 VAL A CA 1
ATOM 638 C C . VAL A 1 82 ? -9.803 -5.487 9.577 1.00 98.69 82 VAL A C 1
ATOM 640 O O . VAL A 1 82 ? -9.938 -5.250 10.776 1.00 98.69 82 VAL A O 1
ATOM 643 N N . LYS A 1 83 ? -9.913 -4.513 8.659 1.00 98.50 83 LYS A N 1
ATOM 644 C CA . LYS A 1 83 ? -10.160 -3.104 9.026 1.00 98.50 83 LYS A CA 1
ATOM 645 C C . LYS A 1 83 ? -11.480 -2.926 9.778 1.00 98.50 83 LYS A C 1
ATOM 647 O O . LYS A 1 83 ? -11.546 -2.170 10.746 1.00 98.50 83 LYS A O 1
ATOM 652 N N . GLN A 1 84 ? -12.537 -3.617 9.350 1.00 98.12 84 GLN A N 1
ATOM 653 C CA . GLN A 1 84 ? -13.829 -3.593 10.042 1.00 98.12 84 GLN A CA 1
ATOM 654 C C . GLN A 1 84 ? -13.748 -4.231 11.432 1.00 98.12 84 GLN A C 1
ATOM 656 O O . GLN A 1 84 ? -14.284 -3.672 12.389 1.00 98.12 84 GLN A O 1
ATOM 661 N N . LEU A 1 85 ? -13.058 -5.367 11.553 1.00 98.31 85 LEU A N 1
ATOM 662 C CA . LEU A 1 85 ? -12.868 -6.069 12.817 1.00 98.31 85 LEU A CA 1
ATOM 663 C C . LEU A 1 85 ? -12.129 -5.195 13.832 1.00 98.31 85 LEU A C 1
ATOM 665 O O . LEU A 1 85 ? -12.617 -5.060 14.950 1.00 98.31 85 LEU A O 1
ATOM 669 N N . ILE A 1 86 ? -11.021 -4.561 13.436 1.00 98.38 86 ILE A N 1
ATOM 670 C CA . ILE A 1 86 ? -10.234 -3.671 14.306 1.00 98.38 86 ILE A CA 1
ATOM 671 C C . ILE A 1 86 ? -11.113 -2.548 14.858 1.00 98.38 86 ILE A C 1
ATOM 673 O O . ILE A 1 86 ? -11.187 -2.357 16.069 1.00 98.38 86 ILE A O 1
ATOM 677 N N . LYS A 1 87 ? -11.850 -1.849 13.985 1.00 97.56 87 LYS A N 1
ATOM 678 C CA . LYS A 1 87 ? -12.748 -0.759 14.401 1.00 97.56 87 LYS A CA 1
ATOM 679 C C . LYS A 1 87 ? -13.849 -1.248 15.344 1.00 97.56 87 LYS A C 1
ATOM 681 O O . LYS A 1 87 ? -14.157 -0.581 16.328 1.00 97.56 87 LYS A O 1
ATOM 686 N N . ARG A 1 88 ? -14.441 -2.412 15.054 1.00 97.62 88 ARG A N 1
ATOM 687 C CA . ARG A 1 88 ? -15.497 -3.007 15.883 1.00 97.62 88 ARG A CA 1
ATOM 688 C C . ARG A 1 88 ? -14.978 -3.395 17.266 1.00 97.62 88 ARG A C 1
ATOM 690 O O . ARG A 1 88 ? -15.632 -3.070 18.251 1.00 97.62 88 ARG A O 1
ATOM 697 N N . GLN A 1 89 ? -13.830 -4.069 17.335 1.00 98.25 89 GLN A N 1
ATOM 698 C CA . GLN A 1 89 ? -13.235 -4.505 18.600 1.00 98.25 89 GLN A CA 1
ATOM 699 C C . GLN A 1 89 ? -12.781 -3.316 19.443 1.00 98.25 89 GLN A C 1
ATOM 701 O O . GLN A 1 89 ? -13.104 -3.257 20.622 1.00 98.25 89 GLN A O 1
ATOM 706 N N . ALA A 1 90 ? -12.134 -2.320 18.833 1.00 97.56 90 ALA A N 1
ATOM 707 C CA . ALA A 1 90 ? -11.745 -1.100 19.532 1.00 97.56 90 ALA A CA 1
ATOM 708 C C . ALA A 1 90 ? -12.949 -0.398 20.179 1.00 97.56 90 ALA A C 1
ATOM 710 O O . ALA A 1 90 ? -12.910 -0.060 21.359 1.00 97.56 90 ALA A O 1
ATOM 711 N N . LYS A 1 91 ? -14.060 -0.260 19.440 1.00 96.94 91 LYS A N 1
ATOM 712 C CA . LYS A 1 91 ? -15.303 0.301 19.985 1.00 96.94 91 LYS A CA 1
ATOM 713 C C . LYS A 1 91 ? -15.863 -0.543 21.137 1.00 96.94 91 LYS A C 1
ATOM 715 O O . LYS A 1 91 ? -16.291 0.019 22.138 1.00 96.94 91 LYS A O 1
ATOM 720 N N . ALA A 1 92 ? -15.868 -1.871 21.002 1.00 98.12 92 ALA A N 1
ATOM 721 C CA . ALA A 1 92 ? -16.353 -2.780 22.045 1.00 98.12 92 ALA A CA 1
ATOM 722 C C . ALA A 1 92 ? -15.506 -2.715 23.330 1.00 98.12 92 ALA A C 1
ATOM 724 O O . ALA A 1 92 ? -16.042 -2.871 24.421 1.00 98.12 92 ALA A O 1
ATOM 725 N N . LEU A 1 93 ? -14.210 -2.432 23.196 1.00 97.94 93 LEU A N 1
ATOM 726 C CA . LEU A 1 93 ? -13.267 -2.247 24.302 1.00 97.94 93 LEU A CA 1
ATOM 727 C C . LEU A 1 93 ? -13.254 -0.812 24.864 1.00 97.94 93 LEU A C 1
ATOM 729 O O . LEU A 1 93 ? -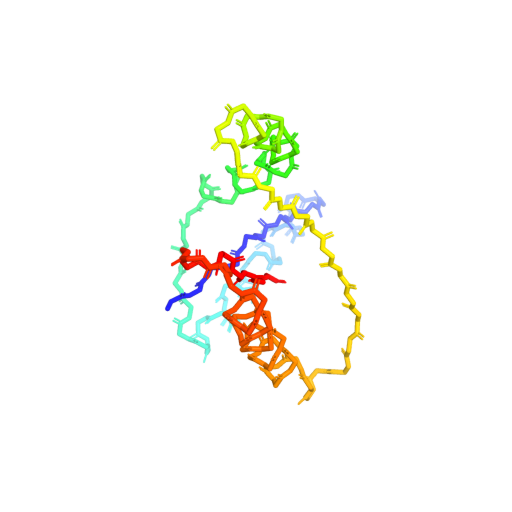12.435 -0.501 25.722 1.00 97.94 93 LEU A O 1
ATOM 733 N N . GLY A 1 94 ? -14.147 0.069 24.399 1.00 97.75 94 GLY A N 1
ATOM 734 C CA . GLY A 1 94 ? -14.293 1.423 24.937 1.00 97.75 94 GLY A CA 1
ATOM 735 C C . GLY A 1 94 ? -13.300 2.453 24.392 1.00 97.75 94 GLY A C 1
ATOM 736 O O . GLY A 1 94 ? -13.186 3.537 24.964 1.00 97.75 94 GLY A O 1
ATOM 737 N N . VAL A 1 95 ? -12.602 2.168 23.285 1.00 97.19 95 VAL A N 1
ATOM 738 C CA . VAL A 1 95 ? -11.759 3.171 22.616 1.00 97.19 95 VAL A CA 1
ATOM 739 C C . VAL A 1 95 ? -12.651 4.303 22.104 1.00 97.19 95 VAL A C 1
ATOM 741 O O . VAL A 1 95 ? -13.516 4.097 21.252 1.00 97.19 95 VAL A O 1
ATOM 744 N N . GLN A 1 96 ? -12.444 5.503 22.649 1.00 95.00 96 GLN A N 1
ATOM 745 C CA . GLN A 1 96 ? -13.304 6.665 22.404 1.00 95.00 96 GLN A CA 1
ATOM 746 C C . GLN A 1 96 ? -13.101 7.275 21.011 1.00 95.00 96 GLN A C 1
ATOM 748 O O . GLN A 1 96 ? -14.039 7.817 20.427 1.00 95.00 96 GLN A O 1
ATOM 753 N N . TYR A 1 97 ? -11.885 7.173 20.470 1.00 93.81 97 TYR A N 1
ATOM 754 C CA . TYR A 1 97 ? -11.494 7.815 19.217 1.00 93.81 97 TYR A CA 1
ATOM 755 C C . TYR A 1 97 ? -11.451 6.833 18.036 1.00 93.81 97 TYR A C 1
ATOM 757 O O . TYR A 1 97 ? -11.259 5.628 18.225 1.00 93.81 97 TYR A O 1
ATOM 765 N N . PRO A 1 98 ? -11.604 7.319 16.789 1.00 91.69 98 PRO A N 1
ATOM 766 C CA . PRO A 1 98 ? -11.445 6.486 15.604 1.00 91.69 98 PRO A CA 1
ATOM 767 C C . PRO A 1 98 ? -10.056 5.838 15.525 1.00 91.69 98 PRO A C 1
ATOM 769 O O . PRO A 1 98 ? -9.037 6.516 15.610 1.00 91.69 98 PRO A O 1
ATOM 772 N N . VAL A 1 99 ? -10.020 4.526 15.286 1.00 96.25 99 VAL A N 1
ATOM 773 C CA . VAL A 1 99 ? -8.766 3.780 15.114 1.00 96.25 99 VAL A CA 1
ATOM 774 C C . VAL A 1 99 ? -8.284 3.843 13.667 1.00 96.25 99 VAL A C 1
ATOM 776 O O . VAL A 1 99 ? -9.012 3.472 12.731 1.00 96.25 99 VAL A O 1
ATOM 779 N N . LEU A 1 100 ? -7.027 4.253 13.489 1.00 96.75 100 LEU A N 1
ATOM 780 C CA . LEU A 1 100 ? -6.332 4.156 12.212 1.00 96.75 100 LEU A CA 1
ATOM 781 C C . LEU A 1 100 ? -6.144 2.677 11.848 1.00 96.75 100 LEU A C 1
ATOM 783 O O . LEU A 1 100 ? -5.507 1.915 12.563 1.00 96.75 100 LEU A O 1
ATOM 787 N N . SER A 1 101 ? -6.717 2.266 10.719 1.00 97.00 101 SER A N 1
ATOM 788 C CA . SER A 1 101 ? -6.588 0.907 10.182 1.00 97.00 101 SER A CA 1
ATOM 789 C C . SER A 1 101 ? -6.380 0.988 8.673 1.00 97.00 101 SER A C 1
ATOM 791 O O . SER A 1 101 ? -7.303 1.218 7.887 1.00 97.00 101 SER A O 1
ATOM 793 N N . SER A 1 102 ? -5.120 0.844 8.280 1.00 97.12 102 SER A N 1
ATOM 794 C CA . SER A 1 102 ? -4.626 0.988 6.913 1.00 97.12 102 SER A CA 1
ATOM 795 C C . SER A 1 102 ? -4.066 -0.345 6.416 1.00 97.12 102 SER A C 1
ATOM 797 O O . SER A 1 102 ? -3.767 -1.231 7.207 1.00 97.12 102 SER A O 1
ATOM 799 N N . CYS A 1 103 ? -3.982 -0.513 5.101 1.00 97.75 103 CYS A N 1
ATOM 800 C CA . CYS A 1 103 ? -3.233 -1.605 4.487 1.00 97.75 103 CYS A CA 1
ATOM 801 C C . CYS A 1 103 ? -2.651 -1.102 3.169 1.00 97.75 103 CYS A C 1
ATOM 803 O O . CYS A 1 103 ? -3.192 -0.159 2.582 1.00 97.75 103 CYS A O 1
ATOM 805 N N . ARG A 1 104 ? -1.587 -1.752 2.725 1.00 95.81 104 ARG A N 1
ATOM 806 C CA . ARG A 1 104 ? -0.938 -1.563 1.434 1.00 95.81 104 ARG A CA 1
ATOM 807 C C . ARG A 1 104 ? -0.598 -2.932 0.872 1.00 95.81 104 ARG A C 1
ATOM 809 O O . ARG A 1 104 ? -0.431 -3.845 1.712 1.00 95.81 104 ARG A O 1
#

Organism: Oesophagostomum dentatum (NCBI:txid61180)

Secondary structure (DSSP, 8-state):
---------S-HHHHHHHHHHHHHHHHHTT-----HHHHHHHHHHHHHTTHHHHHHHHTT-----------GGGHHHHHHHHHHHHHHHHHHTT--SPPP----

Radius of gyration: 18.14 Å; Cα contacts (8 Å, |Δi|>4): 35; chains: 1; bounding box: 37×28×46 Å